Protein AF-A0A9D8AD90-F1 (afdb_monomer)

Sequence (88 aa):
MHELTLLNDLLKKVREIAVQEKAKKVKSVSIWLGAMSHISASHFKEHFDLATKDSDLEGVPLNIETSDDAFHPQAQDILLRSVDVESQ

Mean predicted aligned error: 3.74 Å

Structure (mmCIF, N/CA/C/O backbone):
data_AF-A0A9D8AD90-F1
#
_entry.id   AF-A0A9D8AD90-F1
#
loop_
_atom_site.group_PDB
_atom_site.id
_atom_site.type_symbol
_atom_site.label_atom_id
_atom_site.label_alt_id
_atom_site.label_comp_id
_atom_site.label_asym_id
_atom_site.label_entity_id
_atom_site.label_seq_id
_atom_site.pdbx_PDB_ins_code
_atom_site.Cartn_x
_atom_site.Cartn_y
_atom_site.Cartn_z
_atom_site.occupancy
_atom_site.B_iso_or_equiv
_atom_site.auth_seq_id
_atom_site.auth_comp_id
_atom_site.auth_asym_id
_atom_site.auth_atom_id
_atom_site.pdbx_PDB_model_num
ATOM 1 N N . MET A 1 1 ? 11.668 12.954 -2.530 1.00 59.47 1 MET A N 1
ATOM 2 C CA . MET A 1 1 ? 10.376 13.683 -2.468 1.00 59.47 1 MET A CA 1
ATOM 3 C C . MET A 1 1 ? 9.287 13.040 -3.335 1.00 59.47 1 MET A C 1
ATOM 5 O O . MET A 1 1 ? 8.133 13.260 -3.015 1.00 59.47 1 MET A O 1
ATOM 9 N N . HIS A 1 2 ? 9.593 12.237 -4.369 1.00 69.75 2 HIS A N 1
ATOM 10 C CA . HIS A 1 2 ? 8.567 11.606 -5.220 1.00 69.75 2 HIS A CA 1
ATOM 11 C C . HIS A 1 2 ? 7.805 10.440 -4.554 1.00 69.75 2 HIS A C 1
ATOM 13 O O . HIS A 1 2 ? 6.582 10.396 -4.668 1.00 69.75 2 HIS A O 1
ATOM 19 N N . GLU A 1 3 ? 8.473 9.532 -3.827 1.00 69.69 3 GLU A N 1
ATOM 20 C CA . GLU A 1 3 ? 7.800 8.336 -3.273 1.00 69.69 3 GLU A CA 1
ATOM 21 C C . GLU A 1 3 ? 6.812 8.657 -2.140 1.00 69.69 3 GLU A C 1
ATOM 23 O O . GLU A 1 3 ? 5.710 8.119 -2.108 1.00 69.69 3 GLU A O 1
ATOM 28 N N . LEU A 1 4 ? 7.161 9.593 -1.249 1.00 72.56 4 LEU A N 1
ATOM 29 C CA . LEU A 1 4 ? 6.282 10.051 -0.162 1.00 72.56 4 LEU A CA 1
ATOM 30 C C . LEU A 1 4 ? 4.998 10.713 -0.684 1.00 72.56 4 LEU A C 1
ATOM 32 O O . LEU A 1 4 ? 3.931 10.542 -0.098 1.00 72.56 4 LEU A O 1
ATOM 36 N N . THR A 1 5 ? 5.078 11.457 -1.790 1.00 81.56 5 THR A N 1
ATOM 37 C CA . THR A 1 5 ? 3.896 12.062 -2.420 1.00 81.56 5 THR A CA 1
ATOM 38 C C . THR A 1 5 ? 2.991 10.997 -3.037 1.00 81.56 5 THR A C 1
ATOM 40 O O . THR A 1 5 ? 1.782 11.051 -2.826 1.00 81.56 5 THR A O 1
ATOM 43 N N . LEU A 1 6 ? 3.567 10.010 -3.731 1.00 83.12 6 LEU A N 1
ATOM 44 C CA . LEU A 1 6 ? 2.831 8.870 -4.293 1.00 83.12 6 LEU A CA 1
ATOM 45 C C . LEU A 1 6 ? 2.112 8.063 -3.210 1.00 83.12 6 LEU A C 1
ATOM 47 O O . LEU A 1 6 ? 0.935 7.741 -3.352 1.00 83.12 6 LEU A O 1
ATOM 51 N N . LEU A 1 7 ? 2.807 7.770 -2.112 1.00 86.56 7 LEU A N 1
ATOM 52 C CA . LEU A 1 7 ? 2.241 7.016 -1.002 1.00 86.56 7 LEU A CA 1
ATOM 53 C C . LEU A 1 7 ? 1.076 7.772 -0.348 1.00 86.56 7 LEU A C 1
ATOM 55 O O . LEU A 1 7 ? 0.018 7.194 -0.118 1.00 86.56 7 LEU A O 1
ATOM 59 N N . ASN A 1 8 ? 1.232 9.075 -0.099 1.00 87.75 8 ASN A N 1
ATOM 60 C CA . ASN A 1 8 ? 0.164 9.895 0.473 1.00 87.75 8 ASN A CA 1
ATOM 61 C C . ASN A 1 8 ? -1.074 9.964 -0.432 1.00 87.75 8 ASN A C 1
ATOM 63 O O . ASN A 1 8 ? -2.196 9.886 0.073 1.00 87.75 8 ASN A O 1
ATOM 67 N N . ASP A 1 9 ? -0.884 10.085 -1.749 1.00 90.19 9 ASP A N 1
ATOM 68 C CA . ASP A 1 9 ? -1.989 10.059 -2.712 1.00 90.19 9 ASP A CA 1
ATOM 69 C C . ASP A 1 9 ? -2.702 8.697 -2.709 1.00 90.19 9 ASP A C 1
ATOM 71 O O . ASP A 1 9 ? -3.930 8.635 -2.620 1.00 90.19 9 ASP A O 1
ATOM 75 N N . LEU A 1 10 ? -1.937 7.600 -2.673 1.00 90.94 10 LEU A N 1
ATOM 76 C CA . LEU A 1 10 ? -2.478 6.246 -2.561 1.00 90.94 10 LEU A CA 1
ATOM 77 C C . LEU A 1 10 ? -3.308 6.067 -1.283 1.00 90.94 10 LEU A C 1
ATOM 79 O O . LEU A 1 10 ? -4.446 5.606 -1.354 1.00 90.94 10 LEU A O 1
ATOM 83 N N . LEU A 1 11 ? -2.783 6.470 -0.123 1.00 92.12 11 LEU A N 1
ATOM 84 C CA . LEU A 1 11 ? -3.503 6.377 1.152 1.00 92.12 11 LEU A CA 1
ATOM 85 C C . LEU A 1 11 ? -4.775 7.227 1.149 1.00 92.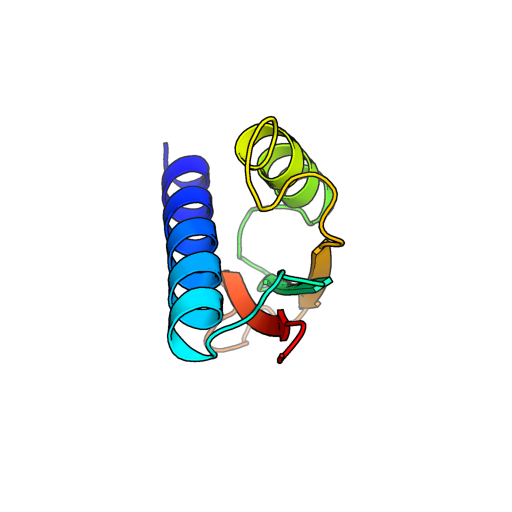12 11 LEU A C 1
ATOM 87 O O . LEU A 1 11 ? -5.812 6.796 1.657 1.00 92.12 11 LEU A O 1
ATOM 91 N N . LYS A 1 12 ? -4.725 8.423 0.556 1.00 92.94 12 LYS A N 1
ATOM 92 C CA . LYS A 1 12 ? -5.909 9.267 0.384 1.00 92.94 12 LYS A CA 1
ATOM 93 C C . LYS A 1 12 ? -6.964 8.556 -0.463 1.00 92.94 12 LYS A C 1
ATOM 95 O O . LYS A 1 12 ? -8.118 8.491 -0.049 1.00 92.94 12 LYS A O 1
ATOM 100 N N . LYS A 1 13 ? -6.565 7.956 -1.585 1.00 93.25 13 LYS A N 1
ATOM 101 C CA . LYS A 1 13 ? -7.468 7.229 -2.483 1.00 93.25 13 LYS A CA 1
ATOM 102 C C . LYS A 1 13 ? -8.086 5.994 -1.827 1.00 93.25 13 LYS A C 1
ATOM 104 O O . LYS A 1 13 ? -9.276 5.749 -1.988 1.00 93.25 13 LYS A O 1
ATOM 109 N N . VAL A 1 14 ? -7.312 5.253 -1.031 1.00 93.31 14 VAL A N 1
ATOM 110 C CA . VAL A 1 14 ? -7.817 4.126 -0.225 1.00 93.31 14 VAL A CA 1
ATOM 111 C C . VAL A 1 14 ? -8.905 4.594 0.746 1.00 93.31 14 VAL A C 1
ATOM 113 O O . VAL A 1 14 ? -9.969 3.977 0.815 1.00 93.31 14 VAL A O 1
ATOM 116 N N . ARG A 1 15 ? -8.681 5.707 1.456 1.00 92.44 15 ARG A N 1
ATOM 117 C CA . ARG A 1 15 ? -9.680 6.279 2.374 1.00 92.44 15 ARG A CA 1
ATOM 118 C C . ARG A 1 15 ? -10.921 6.781 1.643 1.00 92.44 15 ARG A C 1
ATOM 120 O O . ARG A 1 15 ? -12.030 6.556 2.115 1.00 92.44 15 ARG A O 1
ATOM 127 N N . GLU A 1 16 ? -10.754 7.427 0.491 1.00 93.62 16 GLU A N 1
ATOM 128 C CA . GLU A 1 16 ? -11.875 7.875 -0.343 1.00 93.62 16 GLU A CA 1
ATOM 129 C C . GLU A 1 16 ? -12.759 6.696 -0.772 1.00 93.62 16 GLU A C 1
ATOM 131 O O . GLU A 1 16 ? -13.976 6.774 -0.613 1.00 93.62 16 GLU A O 1
ATOM 136 N N . ILE A 1 17 ? -12.161 5.584 -1.218 1.00 92.44 17 ILE A N 1
ATOM 137 C CA . ILE A 1 17 ? -12.885 4.348 -1.563 1.00 92.44 17 ILE A CA 1
ATOM 138 C C . ILE A 1 17 ? -13.621 3.792 -0.337 1.00 92.44 17 ILE A C 1
ATOM 140 O O . ILE A 1 17 ? -14.808 3.488 -0.418 1.00 92.44 17 ILE A O 1
ATOM 144 N N . ALA A 1 18 ? -12.957 3.706 0.819 1.00 91.00 18 ALA A N 1
ATOM 145 C CA . ALA A 1 18 ? -13.579 3.205 2.045 1.00 91.00 18 ALA A CA 1
ATOM 146 C C . ALA A 1 18 ? -14.800 4.045 2.469 1.00 91.00 18 ALA A C 1
ATOM 148 O O . ALA A 1 18 ? -15.835 3.497 2.851 1.00 91.00 18 ALA A O 1
ATOM 149 N N . VAL A 1 19 ? -14.705 5.375 2.362 1.00 91.69 19 VAL A N 1
ATOM 150 C CA . VAL A 1 19 ? -15.813 6.295 2.659 1.00 91.69 19 VAL A CA 1
ATOM 151 C C . VAL A 1 19 ? -16.948 6.147 1.643 1.00 91.69 19 VAL A C 1
ATOM 153 O O . VAL A 1 19 ? -18.113 6.104 2.043 1.00 91.69 19 VAL A O 1
ATOM 156 N N . GLN A 1 20 ? -16.631 6.048 0.348 1.00 91.75 20 GLN A N 1
ATOM 157 C CA . GLN A 1 20 ? -17.620 5.855 -0.721 1.00 91.75 20 GLN A CA 1
ATOM 158 C C . GLN A 1 20 ? -18.423 4.563 -0.531 1.00 91.75 20 GLN A C 1
ATOM 160 O O . GLN A 1 20 ? -19.650 4.587 -0.624 1.00 91.75 20 GLN A O 1
ATOM 165 N N . GLU A 1 21 ? -17.748 3.476 -0.160 1.00 90.19 21 GLU A N 1
ATOM 166 C CA . GLU A 1 21 ? -18.360 2.169 0.104 1.00 90.19 21 GLU A CA 1
ATOM 167 C C . GLU A 1 21 ? -19.031 2.073 1.487 1.00 90.19 21 GLU A C 1
ATOM 169 O O . GLU A 1 21 ? -19.561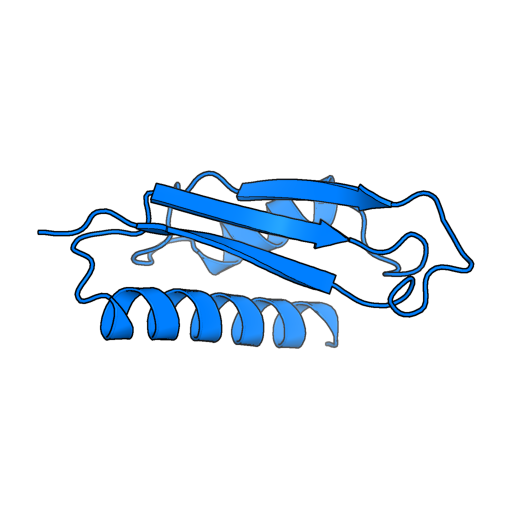 1.023 1.855 1.00 90.19 21 GLU A O 1
ATOM 174 N N . LYS A 1 22 ? -19.026 3.161 2.278 1.00 89.88 22 LYS A N 1
ATOM 175 C CA . LYS A 1 22 ? -19.512 3.196 3.673 1.00 89.88 22 LYS A CA 1
ATOM 176 C C . LYS A 1 22 ? -18.918 2.066 4.523 1.00 89.88 22 LYS A C 1
ATOM 178 O O . LYS A 1 22 ? -19.594 1.485 5.377 1.00 89.88 22 LYS A O 1
ATOM 183 N N . ALA A 1 23 ? -17.654 1.747 4.272 1.00 90.19 23 ALA A N 1
ATOM 184 C CA . ALA A 1 23 ? -16.952 0.678 4.948 1.00 90.19 23 ALA A CA 1
ATOM 185 C C . ALA A 1 23 ? -16.748 1.002 6.431 1.00 90.19 23 ALA A C 1
ATOM 187 O O . ALA A 1 23 ? -16.408 2.127 6.799 1.00 90.19 23 ALA A O 1
ATOM 188 N N . LYS A 1 24 ? -16.887 -0.008 7.292 1.00 89.00 24 LYS A N 1
ATOM 189 C CA . LYS A 1 24 ? -16.466 0.083 8.699 1.00 89.00 24 LYS A CA 1
ATOM 190 C C . LYS A 1 24 ? -14.947 0.117 8.826 1.00 89.00 24 LYS A C 1
ATOM 192 O O . LYS A 1 24 ? -14.428 0.787 9.714 1.00 89.00 24 LYS A O 1
ATOM 197 N N . LYS A 1 25 ? -14.247 -0.643 7.977 1.00 90.62 25 LYS A N 1
ATOM 198 C CA . LYS A 1 25 ? -12.790 -0.791 8.016 1.00 90.62 25 LYS A CA 1
ATOM 199 C C . LYS A 1 25 ? -12.242 -1.274 6.671 1.00 90.62 25 LYS A C 1
ATOM 201 O O . LYS A 1 25 ? -12.910 -2.035 5.973 1.00 90.62 25 LYS A O 1
ATOM 206 N N . VAL A 1 26 ? -11.010 -0.889 6.342 1.00 94.38 26 VAL A N 1
ATOM 207 C CA . VAL A 1 26 ? -10.229 -1.497 5.252 1.00 94.38 26 VAL A CA 1
ATOM 208 C C . VAL A 1 26 ? -9.595 -2.805 5.739 1.00 94.38 26 VAL A C 1
ATOM 210 O O . VAL A 1 26 ? -8.921 -2.831 6.768 1.00 94.38 26 VAL A O 1
ATOM 213 N N . LYS A 1 27 ? -9.823 -3.901 5.012 1.00 95.19 27 LYS A N 1
ATOM 214 C CA . LYS A 1 27 ? -9.308 -5.241 5.332 1.00 95.19 27 LYS A CA 1
ATOM 215 C C . LYS A 1 27 ? -7.983 -5.544 4.663 1.00 95.19 27 LYS A C 1
ATOM 217 O O . LYS A 1 27 ? -7.159 -6.217 5.268 1.00 95.19 27 LYS A O 1
ATOM 222 N N . SER A 1 28 ? -7.785 -5.097 3.428 1.00 95.56 28 SER A N 1
ATOM 223 C CA . SER A 1 28 ? -6.507 -5.235 2.730 1.00 95.56 28 SER A CA 1
ATOM 224 C C . SER A 1 28 ? -6.393 -4.232 1.591 1.00 95.56 28 SER A C 1
ATOM 226 O O . SER A 1 28 ? -7.395 -3.764 1.048 1.00 95.56 28 SER A O 1
ATOM 228 N N . VAL A 1 29 ? -5.158 -3.916 1.219 1.00 96.19 29 VAL A N 1
ATOM 229 C CA . VAL A 1 29 ? -4.842 -3.095 0.051 1.00 96.19 29 VAL A CA 1
ATOM 230 C C . VAL A 1 29 ? -3.980 -3.931 -0.879 1.00 96.19 29 VAL A C 1
ATOM 232 O O . VAL A 1 29 ? -3.004 -4.535 -0.446 1.00 96.19 29 VAL A O 1
ATOM 235 N N . SER A 1 30 ? -4.338 -3.979 -2.157 1.00 96.56 30 SER A N 1
ATOM 236 C CA . SER A 1 30 ? -3.552 -4.657 -3.185 1.00 96.56 30 SER A CA 1
ATOM 237 C C . SER A 1 30 ? -3.051 -3.643 -4.198 1.00 96.56 30 SER A C 1
ATOM 239 O O . SER A 1 30 ? -3.833 -2.873 -4.762 1.00 96.56 30 SER A O 1
ATOM 241 N N . ILE A 1 31 ? -1.746 -3.655 -4.442 1.00 95.50 31 ILE A N 1
ATOM 242 C CA . ILE A 1 31 ? -1.090 -2.796 -5.422 1.00 95.50 31 ILE A CA 1
ATOM 243 C C . ILE A 1 31 ? -0.317 -3.629 -6.437 1.00 95.50 31 ILE A C 1
ATOM 245 O O . ILE A 1 31 ? 0.042 -4.780 -6.186 1.00 95.50 31 ILE A O 1
ATOM 249 N N . TRP A 1 32 ? -0.034 -3.009 -7.572 1.00 95.69 32 TRP A N 1
ATOM 250 C CA . TRP A 1 32 ? 0.837 -3.540 -8.600 1.00 95.69 32 TRP A CA 1
ATOM 251 C C . TRP A 1 32 ? 1.967 -2.551 -8.881 1.00 95.69 32 TRP A C 1
ATOM 253 O O . TRP A 1 32 ? 1.719 -1.360 -9.070 1.00 95.69 32 TRP A O 1
ATOM 263 N N . LEU A 1 33 ? 3.198 -3.047 -8.884 1.00 94.56 33 LEU A N 1
ATOM 264 C CA . LEU A 1 33 ? 4.410 -2.304 -9.199 1.00 94.56 33 LEU A CA 1
ATOM 265 C C . LEU A 1 33 ? 4.872 -2.691 -10.599 1.00 94.56 33 LEU A C 1
ATOM 267 O O . LEU A 1 33 ? 5.188 -3.855 -10.858 1.00 94.56 33 LEU A O 1
ATOM 271 N N . GLY A 1 34 ? 4.939 -1.714 -11.498 1.00 94.69 34 GLY A N 1
ATOM 272 C CA . GLY A 1 34 ? 5.518 -1.931 -12.814 1.00 94.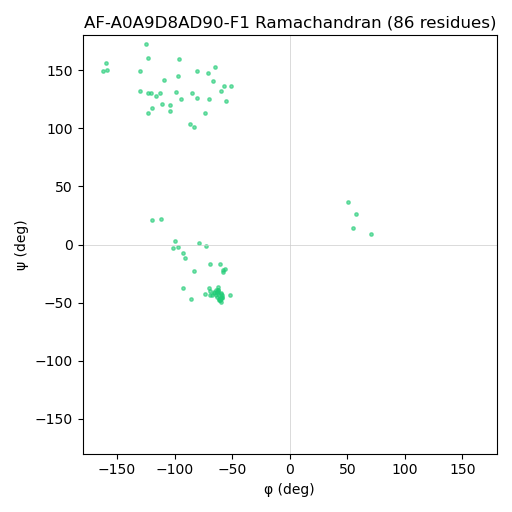69 34 GLY A CA 1
ATOM 273 C C . GLY A 1 34 ? 7.016 -2.255 -12.739 1.00 94.69 34 GLY A C 1
ATOM 274 O O . GLY A 1 34 ? 7.718 -1.817 -11.820 1.00 94.69 34 GLY A O 1
ATOM 275 N N . ALA A 1 35 ? 7.512 -2.995 -13.736 1.00 93.50 35 ALA A N 1
ATOM 276 C CA . ALA A 1 35 ? 8.901 -3.469 -13.832 1.00 93.50 35 ALA A CA 1
ATOM 277 C C . ALA A 1 35 ? 9.955 -2.349 -13.783 1.00 93.50 35 ALA A C 1
ATOM 279 O O . ALA A 1 35 ? 11.121 -2.574 -13.472 1.00 93.50 35 ALA A O 1
ATOM 280 N N . MET A 1 36 ? 9.536 -1.125 -14.090 1.00 91.56 36 MET A N 1
ATOM 281 C CA . MET A 1 36 ? 10.336 0.091 -14.134 1.00 91.56 36 MET A CA 1
ATOM 282 C C . MET A 1 36 ? 9.832 1.154 -13.145 1.00 91.56 36 MET A C 1
ATOM 284 O O . MET A 1 36 ? 10.133 2.331 -13.311 1.00 91.56 36 MET A O 1
ATOM 288 N N . SER A 1 37 ? 9.082 0.777 -12.107 1.00 85.38 37 SER A N 1
ATOM 289 C CA . SER A 1 37 ? 8.588 1.718 -11.082 1.00 85.38 37 SER A CA 1
ATOM 290 C C . SER A 1 37 ? 9.681 2.228 -10.124 1.00 85.38 37 SER A C 1
ATOM 292 O O . SER A 1 37 ? 9.409 3.047 -9.250 1.00 85.38 37 SER A O 1
ATOM 294 N N . HIS A 1 38 ? 10.929 1.764 -10.287 1.00 84.50 38 HIS A N 1
ATOM 295 C CA . HIS A 1 38 ? 12.127 2.164 -9.527 1.00 84.50 38 HIS A CA 1
ATOM 296 C C . HIS A 1 38 ? 11.998 2.022 -7.993 1.00 84.50 38 HIS A C 1
ATOM 298 O O . HIS A 1 38 ? 12.847 2.519 -7.254 1.00 84.50 38 HIS A O 1
ATOM 304 N N . ILE A 1 39 ? 10.984 1.299 -7.504 1.00 87.75 39 ILE A N 1
ATOM 305 C CA . ILE A 1 39 ? 10.785 0.978 -6.092 1.00 87.75 39 ILE A CA 1
ATOM 306 C C . ILE A 1 39 ? 10.542 -0.519 -5.916 1.00 87.75 39 ILE A C 1
ATOM 308 O O . ILE A 1 39 ? 9.738 -1.138 -6.608 1.00 87.75 39 ILE A O 1
ATOM 312 N N . SER A 1 40 ? 11.247 -1.109 -4.959 1.00 89.62 40 SER A N 1
ATOM 313 C CA . SER A 1 40 ? 11.066 -2.513 -4.600 1.00 89.62 40 SER A CA 1
ATOM 314 C C . SER A 1 40 ? 9.852 -2.689 -3.692 1.00 89.62 40 SER A C 1
ATOM 316 O O . SER A 1 40 ? 9.584 -1.843 -2.836 1.00 89.62 40 SER A O 1
ATOM 318 N N . ALA A 1 41 ? 9.188 -3.844 -3.788 1.00 92.25 41 ALA A N 1
ATOM 319 C CA . ALA A 1 41 ? 8.063 -4.206 -2.923 1.00 92.25 41 ALA A CA 1
ATOM 320 C C . ALA A 1 41 ? 8.384 -4.052 -1.424 1.00 92.25 41 ALA A C 1
ATOM 322 O O . ALA A 1 41 ? 7.589 -3.486 -0.677 1.00 92.25 41 ALA A O 1
ATOM 323 N N . SER A 1 42 ? 9.570 -4.490 -0.986 1.00 91.56 42 SER A N 1
ATOM 324 C CA . SER A 1 42 ? 9.998 -4.368 0.413 1.00 91.56 42 SER A CA 1
ATOM 325 C C . SER A 1 42 ? 10.081 -2.912 0.870 1.00 91.56 42 SER A C 1
ATOM 327 O O . SER A 1 42 ? 9.506 -2.567 1.896 1.00 91.56 42 SER A O 1
ATOM 329 N N . HIS A 1 43 ? 10.716 -2.050 0.070 1.00 90.44 43 HIS A N 1
ATOM 330 C CA . HIS A 1 43 ? 10.871 -0.632 0.395 1.00 90.44 43 HIS A CA 1
ATOM 331 C C . HIS A 1 43 ? 9.510 0.075 0.417 1.00 90.44 43 HIS A C 1
ATOM 333 O O . HIS A 1 43 ? 9.216 0.828 1.341 1.00 90.44 43 HIS A O 1
ATOM 339 N N . PHE A 1 44 ? 8.632 -0.223 -0.549 1.00 91.81 44 PHE A N 1
ATOM 340 C CA . PHE A 1 44 ? 7.266 0.302 -0.550 1.00 91.81 44 PHE A CA 1
ATOM 341 C C . PHE A 1 44 ? 6.502 -0.114 0.713 1.00 91.81 44 PHE A C 1
ATOM 343 O O . PHE A 1 44 ? 5.827 0.710 1.327 1.00 91.81 44 PHE A O 1
ATOM 350 N N . LYS A 1 45 ? 6.623 -1.382 1.124 1.00 92.38 45 LYS A N 1
ATOM 351 C CA . LYS A 1 45 ? 5.969 -1.900 2.329 1.00 92.38 45 LYS A CA 1
ATOM 352 C C . LYS A 1 45 ? 6.453 -1.197 3.597 1.00 92.38 45 LYS A C 1
ATOM 354 O O . LYS A 1 45 ? 5.624 -0.860 4.434 1.00 92.38 45 LYS A O 1
ATOM 359 N N . GLU A 1 46 ? 7.755 -0.954 3.729 1.00 92.12 46 GLU A N 1
ATOM 360 C CA . GLU A 1 46 ? 8.311 -0.200 4.861 1.00 92.12 46 GLU A CA 1
ATOM 361 C C . GLU A 1 46 ? 7.738 1.221 4.922 1.00 92.12 46 GLU A C 1
ATOM 363 O O . GLU A 1 46 ? 7.285 1.659 5.977 1.00 92.12 46 GLU A O 1
ATOM 368 N N . HIS A 1 47 ? 7.679 1.923 3.785 1.00 91.19 47 HIS A N 1
ATOM 369 C CA . HIS A 1 47 ? 7.068 3.257 3.725 1.00 91.19 47 HIS A CA 1
ATOM 370 C C . HIS A 1 47 ? 5.577 3.236 4.050 1.00 91.19 47 HIS A C 1
ATOM 372 O O . HIS A 1 47 ? 5.097 4.121 4.756 1.00 91.19 47 HIS A O 1
ATOM 378 N N . PHE A 1 48 ? 4.846 2.233 3.562 1.00 92.38 48 PHE A N 1
ATOM 379 C CA . PHE A 1 48 ? 3.428 2.064 3.868 1.00 92.38 48 PHE A CA 1
ATOM 380 C C . PHE A 1 48 ? 3.199 1.879 5.369 1.00 92.38 48 PHE A C 1
ATOM 382 O O . PHE A 1 48 ? 2.355 2.564 5.939 1.00 92.38 48 PHE A O 1
ATOM 389 N N . ASP A 1 49 ? 3.968 1.008 6.021 1.00 92.38 49 ASP A N 1
ATOM 390 C CA . ASP A 1 49 ? 3.869 0.772 7.464 1.00 92.38 49 ASP A CA 1
ATOM 391 C C . ASP A 1 49 ? 4.153 2.057 8.257 1.00 92.38 49 ASP A C 1
ATOM 393 O O . ASP A 1 49 ? 3.340 2.487 9.074 1.00 92.38 49 ASP A O 1
ATOM 397 N N . LEU A 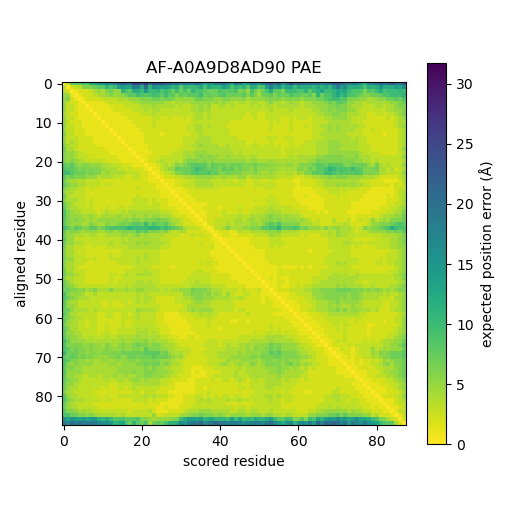1 50 ? 5.233 2.766 7.912 1.00 91.88 50 LEU A N 1
ATOM 398 C CA . LEU A 1 50 ? 5.598 4.028 8.559 1.00 91.88 50 LEU A CA 1
ATOM 399 C C . LEU A 1 50 ? 4.543 5.127 8.385 1.00 91.88 50 LEU A C 1
ATOM 401 O O . LEU A 1 50 ? 4.308 5.896 9.314 1.00 91.88 50 LEU A O 1
ATOM 405 N N . ALA A 1 51 ? 3.921 5.227 7.210 1.00 90.38 51 ALA A N 1
ATOM 406 C CA . ALA A 1 51 ? 2.927 6.262 6.926 1.00 90.38 51 ALA A CA 1
ATOM 407 C C . ALA A 1 51 ? 1.517 5.922 7.424 1.00 90.38 51 ALA A C 1
ATOM 409 O O . ALA A 1 51 ? 0.692 6.821 7.589 1.00 90.38 51 ALA A O 1
ATOM 410 N N . THR A 1 52 ? 1.219 4.635 7.615 1.00 92.81 52 THR A N 1
ATOM 411 C CA . THR A 1 52 ? -0.060 4.174 8.175 1.00 92.81 52 THR A CA 1
ATOM 412 C C . THR A 1 52 ? -0.026 4.024 9.685 1.00 92.81 52 THR A C 1
ATOM 414 O O . THR A 1 52 ? -1.091 3.902 10.293 1.00 92.81 52 THR A O 1
ATOM 417 N N . LYS A 1 53 ? 1.160 4.091 10.291 1.00 93.31 53 LYS A N 1
ATOM 418 C CA . LYS A 1 53 ? 1.336 4.147 11.735 1.00 93.31 53 LYS A CA 1
ATOM 419 C C . LYS A 1 53 ? 0.471 5.244 12.364 1.00 93.31 53 LYS A C 1
ATOM 421 O O . LYS A 1 53 ? 0.373 6.351 11.835 1.00 93.31 53 LYS A O 1
ATOM 426 N N . ASP A 1 54 ? -0.162 4.915 13.485 1.00 91.88 54 ASP A N 1
ATOM 427 C CA . ASP A 1 54 ? -1.083 5.770 14.232 1.00 91.88 54 ASP A CA 1
ATOM 428 C C . ASP A 1 54 ? -2.294 6.254 13.392 1.00 91.88 54 ASP A C 1
ATOM 430 O O . ASP A 1 54 ? -2.879 7.306 13.664 1.00 91.88 54 ASP A O 1
ATOM 434 N N . SER A 1 55 ? -2.696 5.493 12.361 1.00 89.62 55 SER A N 1
ATOM 435 C CA . SER A 1 55 ? -3.848 5.800 11.499 1.00 89.62 55 SER A CA 1
ATOM 436 C C . SER A 1 55 ? -4.874 4.662 11.421 1.00 89.62 55 SER A C 1
ATOM 438 O O . SER A 1 55 ? -4.648 3.544 11.872 1.00 89.62 55 SER A O 1
ATOM 440 N N . ASP A 1 56 ? -6.014 4.934 10.784 1.00 89.56 56 ASP A N 1
ATOM 441 C CA . ASP A 1 56 ? -7.085 3.971 10.490 1.00 89.56 56 ASP A CA 1
ATOM 442 C C . ASP A 1 56 ? -6.651 2.794 9.595 1.00 89.56 56 ASP A C 1
ATOM 444 O O . ASP A 1 56 ? -7.330 1.765 9.541 1.00 89.56 56 ASP A O 1
ATOM 448 N N . LEU A 1 57 ? -5.513 2.946 8.912 1.00 91.81 57 LEU A N 1
ATOM 449 C CA . LEU A 1 57 ? -4.906 1.941 8.044 1.00 91.81 57 LEU A CA 1
ATOM 450 C C . LEU A 1 57 ? -3.755 1.182 8.723 1.00 91.81 57 LEU A C 1
ATOM 452 O O . LEU A 1 57 ? -3.126 0.341 8.080 1.00 91.81 57 LEU A O 1
ATOM 456 N N . GLU A 1 58 ? -3.471 1.452 10.001 1.00 94.00 58 GLU A N 1
ATOM 457 C CA . GLU A 1 58 ? -2.425 0.742 10.736 1.00 94.00 58 GLU A CA 1
ATOM 458 C C . GLU A 1 58 ? -2.715 -0.768 10.781 1.00 94.00 58 GLU A C 1
ATOM 460 O O . GLU A 1 58 ? -3.830 -1.216 11.073 1.00 94.00 58 GLU A O 1
ATOM 465 N N . GLY A 1 59 ? -1.693 -1.569 10.470 1.00 93.06 59 GLY A N 1
ATOM 466 C CA . GLY A 1 59 ? -1.785 -3.028 10.482 1.00 93.06 59 GLY A CA 1
ATOM 467 C C . GLY A 1 59 ? -2.635 -3.623 9.356 1.00 93.06 59 GLY A C 1
ATOM 468 O O . GLY A 1 59 ? -2.906 -4.825 9.381 1.00 93.06 59 GLY A O 1
ATOM 469 N N . VAL A 1 60 ? -3.061 -2.826 8.369 1.00 94.75 60 VAL A N 1
ATOM 470 C CA . VAL A 1 60 ? -3.765 -3.338 7.188 1.00 94.75 60 VAL A CA 1
ATOM 471 C C . VAL A 1 60 ? -2.788 -4.135 6.308 1.00 94.75 60 VAL A C 1
ATOM 473 O O . VAL A 1 60 ? -1.754 -3.604 5.900 1.00 94.75 60 VAL A O 1
ATOM 476 N N . PRO A 1 61 ? -3.100 -5.401 5.970 1.00 95.00 61 PRO A N 1
ATOM 477 C CA . PRO A 1 61 ? -2.328 -6.188 5.018 1.00 95.00 61 PRO A CA 1
ATOM 478 C C . PRO A 1 61 ? -2.180 -5.483 3.666 1.00 95.00 61 PRO A C 1
ATOM 480 O O . PRO A 1 61 ? -3.173 -5.166 3.005 1.00 95.00 61 PRO A O 1
ATOM 483 N N . LEU A 1 62 ? -0.930 -5.295 3.241 1.00 95.25 62 LEU A N 1
ATOM 484 C CA . LEU A 1 62 ? -0.574 -4.802 1.915 1.00 95.25 62 LEU A CA 1
ATOM 485 C C . LEU A 1 62 ? -0.067 -5.958 1.044 1.00 95.25 62 LEU A C 1
ATOM 487 O O . LEU A 1 62 ? 0.995 -6.528 1.313 1.00 95.25 62 LEU A O 1
ATOM 491 N N . ASN A 1 63 ? -0.809 -6.265 -0.017 1.00 96.12 63 ASN A N 1
ATOM 492 C CA . ASN A 1 63 ? -0.414 -7.208 -1.055 1.00 96.12 63 ASN A CA 1
ATOM 493 C C . ASN A 1 63 ? 0.241 -6.444 -2.206 1.00 96.12 63 ASN A C 1
ATOM 495 O O . ASN A 1 63 ? -0.347 -5.512 -2.755 1.00 96.12 63 ASN A O 1
ATOM 499 N N . ILE A 1 64 ? 1.456 -6.840 -2.575 1.00 95.44 64 ILE A N 1
ATOM 500 C CA . ILE A 1 64 ? 2.227 -6.189 -3.634 1.00 95.44 64 ILE A CA 1
ATOM 501 C C . ILE A 1 64 ? 2.512 -7.217 -4.721 1.00 95.44 64 ILE A C 1
ATOM 503 O O . ILE A 1 64 ? 3.202 -8.203 -4.475 1.00 95.44 64 ILE A O 1
ATOM 507 N N . GLU A 1 65 ? 1.991 -6.969 -5.916 1.00 95.44 65 GLU A N 1
ATOM 508 C CA . GLU A 1 65 ? 2.327 -7.710 -7.129 1.00 95.44 65 GLU A CA 1
ATOM 509 C C . GLU A 1 65 ? 3.367 -6.910 -7.919 1.00 95.44 65 GLU A C 1
ATOM 511 O O . GLU A 1 65 ? 3.200 -5.710 -8.115 1.00 95.44 65 GLU A O 1
ATOM 516 N N . THR A 1 66 ? 4.453 -7.536 -8.362 1.00 94.50 66 THR A N 1
ATOM 517 C CA . THR A 1 66 ? 5.467 -6.893 -9.213 1.00 94.50 66 THR A CA 1
ATOM 518 C C . THR A 1 66 ? 5.384 -7.456 -10.622 1.00 94.50 66 THR A C 1
ATOM 520 O O . THR A 1 66 ? 5.176 -8.655 -10.793 1.00 94.50 66 THR A O 1
ATOM 523 N N . SER A 1 67 ? 5.562 -6.606 -11.627 1.00 93.00 67 SER A N 1
ATOM 524 C CA . SER A 1 67 ? 5.717 -7.037 -13.015 1.00 93.00 67 SER A CA 1
ATOM 525 C C . SER A 1 67 ? 7.182 -7.119 -13.407 1.00 93.00 67 SER A C 1
ATOM 527 O O . SER A 1 67 ? 7.969 -6.268 -13.006 1.00 93.00 67 SER A O 1
ATOM 529 N N . ASP A 1 68 ? 7.511 -8.086 -14.258 1.00 92.62 68 ASP A N 1
ATOM 530 C CA . ASP A 1 68 ? 8.811 -8.201 -14.927 1.00 92.62 68 ASP A CA 1
ATOM 531 C C . ASP A 1 68 ? 8.761 -7.711 -16.390 1.00 92.62 68 ASP A C 1
ATOM 533 O O . ASP A 1 68 ? 9.777 -7.680 -17.084 1.00 92.62 68 ASP A O 1
ATOM 537 N N . ASP A 1 69 ? 7.582 -7.311 -16.883 1.00 93.88 69 ASP A N 1
ATOM 538 C CA . ASP A 1 69 ? 7.404 -6.813 -18.248 1.00 93.88 69 ASP A CA 1
ATOM 539 C C . ASP A 1 69 ? 7.761 -5.323 -18.357 1.00 93.88 69 ASP A C 1
ATOM 541 O O . ASP A 1 69 ? 6.973 -4.437 -18.007 1.00 93.88 69 ASP A O 1
ATOM 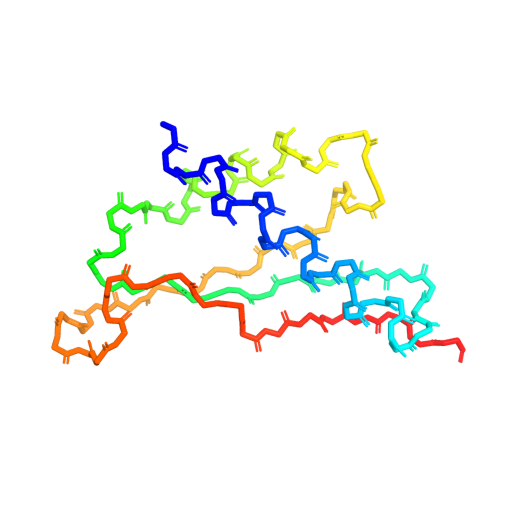545 N N . ALA A 1 70 ? 8.957 -5.052 -18.879 1.00 92.69 70 ALA A N 1
ATOM 546 C CA . ALA A 1 70 ? 9.456 -3.704 -19.140 1.00 92.69 70 ALA A CA 1
ATOM 547 C C . ALA A 1 70 ? 8.730 -2.982 -20.292 1.00 92.69 70 ALA A C 1
ATOM 549 O O . ALA A 1 70 ? 8.839 -1.763 -20.406 1.00 92.69 70 ALA A O 1
ATOM 550 N N . PHE A 1 71 ? 7.993 -3.706 -21.141 1.00 94.00 71 PHE A N 1
ATOM 551 C CA . PHE A 1 71 ? 7.244 -3.133 -22.263 1.00 94.00 71 PHE A CA 1
ATOM 552 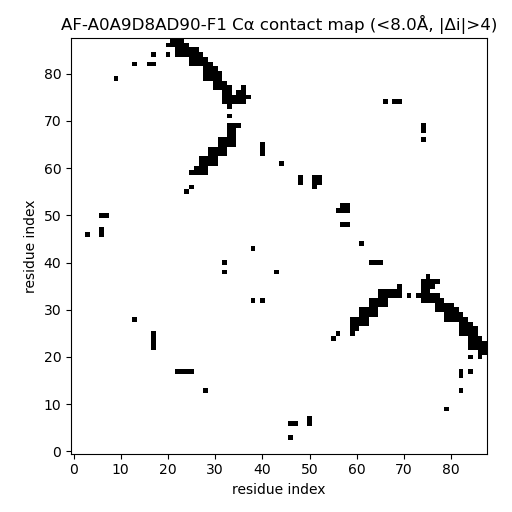C C . PHE A 1 71 ? 5.770 -2.893 -21.932 1.00 94.00 71 PHE A C 1
ATOM 554 O O . PHE A 1 71 ? 5.037 -2.354 -22.766 1.00 94.00 71 PHE A O 1
ATOM 561 N N . HIS A 1 72 ? 5.331 -3.255 -20.722 1.00 93.56 72 HIS A N 1
ATOM 562 C CA . HIS A 1 72 ? 3.975 -2.980 -20.277 1.00 93.56 72 HIS A CA 1
ATOM 563 C C . HIS A 1 72 ? 3.705 -1.466 -20.365 1.00 93.56 72 HIS A C 1
ATOM 565 O O . HIS A 1 72 ? 4.537 -0.671 -19.922 1.00 93.56 72 HIS A O 1
ATOM 571 N N . PRO A 1 73 ? 2.540 -1.021 -20.872 1.00 93.06 73 PRO A N 1
ATOM 572 C CA . PRO A 1 73 ? 2.243 0.408 -21.032 1.00 93.06 73 PRO A CA 1
ATOM 573 C C . PRO A 1 73 ? 2.313 1.201 -19.718 1.00 93.06 73 PRO A C 1
ATOM 575 O O . PRO A 1 73 ? 2.501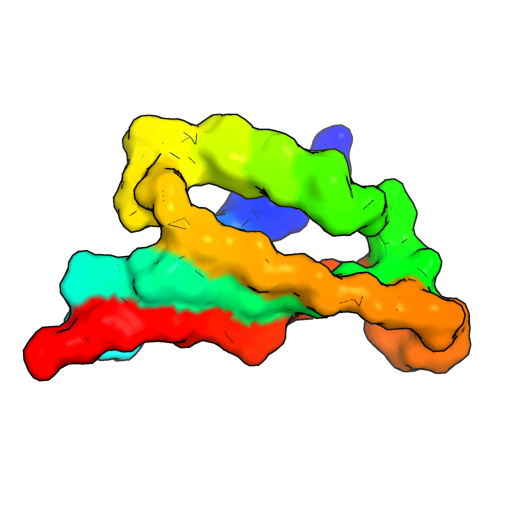 2.410 -19.740 1.00 93.06 73 PRO A O 1
ATOM 578 N N . GLN A 1 74 ? 2.177 0.507 -18.587 1.00 93.31 74 GLN A N 1
ATOM 579 C CA . GLN A 1 74 ? 2.254 1.058 -17.231 1.00 93.31 74 GLN A CA 1
ATOM 580 C C . GLN A 1 74 ? 3.505 0.576 -16.477 1.00 93.31 74 GLN A C 1
ATOM 582 O O . GLN A 1 74 ? 3.515 0.539 -15.253 1.00 93.31 74 GLN A O 1
ATOM 587 N N . ALA A 1 75 ? 4.560 0.139 -17.177 1.00 93.25 75 ALA A N 1
ATOM 588 C CA . ALA A 1 75 ? 5.756 -0.431 -16.548 1.00 93.25 75 ALA A CA 1
ATOM 589 C C . ALA A 1 75 ? 6.437 0.524 -15.552 1.00 93.25 75 ALA A C 1
ATOM 591 O O . ALA A 1 75 ? 7.126 0.057 -14.655 1.00 93.25 75 ALA A O 1
ATOM 592 N N . GLN A 1 76 ? 6.244 1.837 -15.678 1.00 92.31 76 GLN A N 1
ATOM 593 C CA . GLN A 1 76 ? 6.813 2.841 -14.770 1.00 92.31 76 GLN A CA 1
ATOM 594 C C . GLN A 1 76 ? 5.874 3.219 -13.613 1.00 92.31 76 GLN A C 1
ATOM 596 O O . GLN A 1 76 ? 6.282 3.944 -12.708 1.00 92.31 76 GLN A O 1
ATOM 601 N N . ASP A 1 77 ? 4.632 2.733 -13.622 1.00 90.69 77 ASP A N 1
ATOM 602 C CA . ASP A 1 77 ? 3.595 3.156 -12.686 1.00 90.69 77 ASP A CA 1
ATOM 603 C C . ASP A 1 77 ? 3.465 2.228 -11.472 1.00 90.69 77 ASP A C 1
ATOM 605 O O . ASP A 1 77 ? 3.830 1.048 -11.486 1.00 90.69 77 ASP A O 1
ATOM 609 N N . ILE A 1 78 ? 2.858 2.782 -10.423 1.00 91.38 78 ILE A N 1
ATOM 610 C CA . ILE A 1 78 ? 2.347 2.055 -9.262 1.00 91.38 78 ILE A CA 1
ATOM 611 C C . ILE A 1 78 ? 0.827 2.137 -9.316 1.00 91.38 78 ILE A C 1
ATOM 613 O O . ILE A 1 78 ? 0.256 3.228 -9.300 1.00 91.38 78 ILE A O 1
ATOM 617 N N . LEU A 1 79 ? 0.159 0.991 -9.379 1.00 92.12 79 LEU A N 1
ATOM 618 C CA . LEU A 1 79 ? -1.287 0.921 -9.551 1.00 92.12 79 LEU A CA 1
ATOM 619 C C . LEU A 1 79 ? -1.951 0.370 -8.296 1.00 92.12 79 LEU A C 1
ATOM 621 O O . LEU A 1 79 ? -1.596 -0.701 -7.812 1.00 92.12 79 LEU A O 1
ATOM 625 N N . LEU A 1 80 ? -2.979 1.062 -7.811 1.00 94.25 80 LEU A N 1
ATO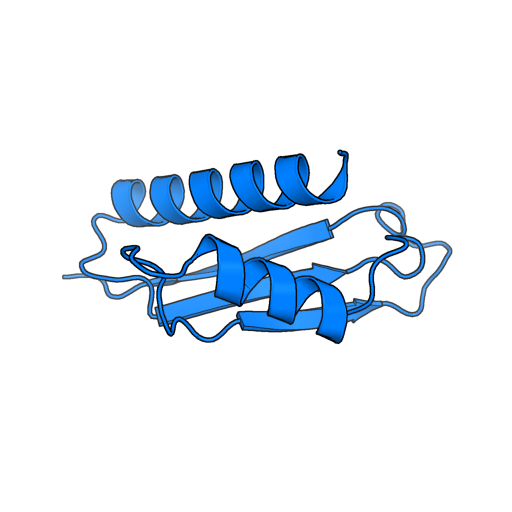M 626 C CA . LEU A 1 80 ? -3.908 0.493 -6.841 1.00 94.25 80 LEU A CA 1
ATOM 627 C C . LEU A 1 80 ? -4.810 -0.513 -7.568 1.00 94.25 80 LEU A C 1
ATOM 629 O O . LEU A 1 80 ? -5.589 -0.121 -8.436 1.00 94.25 80 LEU A O 1
ATOM 633 N N . ARG A 1 81 ? -4.686 -1.804 -7.243 1.00 95.25 81 ARG A N 1
ATOM 634 C CA . ARG A 1 81 ? -5.442 -2.888 -7.893 1.00 95.25 81 ARG A CA 1
ATOM 635 C C . ARG A 1 81 ? -6.803 -3.078 -7.250 1.00 95.25 81 ARG A C 1
ATOM 637 O O . ARG A 1 81 ? -7.806 -3.184 -7.949 1.00 95.25 81 ARG A O 1
ATOM 644 N N . SER A 1 82 ? -6.827 -3.116 -5.925 1.00 94.50 82 SER A N 1
ATOM 645 C CA . SER A 1 82 ? -8.042 -3.380 -5.164 1.00 94.50 82 SER A CA 1
ATOM 646 C C . SER A 1 82 ? -7.885 -2.941 -3.713 1.00 94.50 82 SER A C 1
ATOM 648 O O . SER A 1 82 ? -6.792 -2.970 -3.145 1.00 94.50 82 SER A O 1
ATOM 650 N N . VAL A 1 83 ? -9.002 -2.535 -3.116 1.00 94.75 83 VAL A N 1
ATOM 651 C CA . VAL A 1 83 ? -9.126 -2.247 -1.687 1.00 94.75 83 VAL A CA 1
ATOM 652 C C . VAL A 1 83 ? -10.247 -3.133 -1.176 1.00 94.75 83 VAL A C 1
ATOM 654 O O . VAL A 1 83 ? -11.393 -2.972 -1.589 1.00 94.75 83 VAL A O 1
ATOM 657 N N . ASP A 1 84 ? -9.906 -4.094 -0.326 1.00 94.50 84 ASP A N 1
ATOM 658 C CA . ASP A 1 84 ? -10.902 -4.940 0.319 1.00 94.50 84 ASP A CA 1
ATOM 659 C C . ASP A 1 84 ? -11.418 -4.221 1.561 1.00 94.50 84 ASP A C 1
ATOM 661 O O . ASP A 1 84 ? -10.633 -3.727 2.378 1.00 94.50 84 ASP A O 1
ATOM 665 N N . VAL A 1 85 ? -12.735 -4.139 1.697 1.00 94.19 85 VAL A N 1
ATOM 666 C CA . VAL A 1 85 ? -13.389 -3.368 2.751 1.00 94.19 85 VAL A CA 1
ATOM 667 C C . VAL A 1 85 ? -14.441 -4.198 3.468 1.00 94.19 85 VAL A C 1
ATOM 669 O O . VAL A 1 85 ? -15.074 -5.082 2.897 1.00 94.19 85 VAL A O 1
ATOM 672 N N . GLU A 1 86 ? -1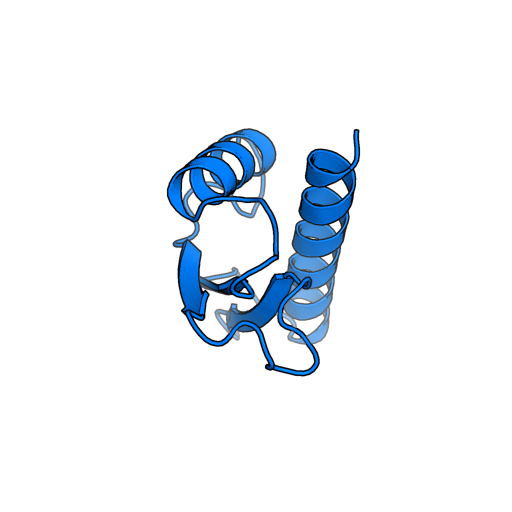4.648 -3.903 4.748 1.00 89.94 86 GLU A N 1
ATOM 673 C CA . GLU A 1 86 ? -15.770 -4.445 5.500 1.00 89.94 86 GLU A CA 1
ATOM 674 C C . GLU A 1 86 ? -17.006 -3.565 5.327 1.00 89.94 86 GLU A C 1
ATOM 676 O O . GLU A 1 86 ? -17.114 -2.501 5.944 1.00 89.94 86 GLU A O 1
ATOM 681 N N . SER A 1 87 ? -17.942 -4.020 4.499 1.00 80.25 87 SER A N 1
ATOM 682 C CA . SER A 1 87 ? -19.278 -3.431 4.394 1.00 80.25 87 SER A CA 1
ATOM 683 C C . SER A 1 87 ? -20.111 -3.744 5.647 1.00 80.25 87 SER A C 1
ATOM 685 O O . SER A 1 87 ? -19.911 -4.779 6.287 1.00 80.25 87 SER A O 1
ATOM 687 N N . GLN A 1 88 ? -20.999 -2.815 6.026 1.00 61.72 88 GLN A N 1
ATOM 688 C CA . GLN A 1 88 ? -21.792 -2.884 7.262 1.00 61.72 88 GLN A CA 1
ATOM 689 C C . GLN A 1 88 ? -22.793 -4.028 7.334 1.00 61.72 88 GLN A C 1
ATOM 691 O O . GLN A 1 88 ? -23.429 -4.334 6.303 1.00 61.72 88 GLN A O 1
#

Radius of gyration: 13.16 Å; Cα contacts (8 Å, |Δi|>4): 137; chains: 1; bounding box: 34×22×36 Å

Nearest PDB structures (foldseek):
  5yy0-assembly1_B  TM=8.033E-01  e=3.489E-05  Thermococcus kodakarensis KOD1
  5yxy-assembly2_E  TM=8.039E-01  e=4.563E-05  Thermococcus kodakarensis KOD1
  5yxy-assembly3_F  TM=8.053E-01  e=5.581E-05  Thermococcus kodakarensis KOD1
  5yxy-assembly1_D  TM=8.546E-01  e=6.826E-05  Thermococcus kodakarensis KOD1
  3a43-assembly2_B  TM=7.987E-01  e=1.021E-04  Thermococcus kodakarensis KOD1

Foldseek 3Di:
DVLLVVLVVVVVVLVVVCVVLVFPAWQAWEKEAALQLPDDPVRNVVSNQVVCPPHRCHPRHYHYHYDNDPPPPQNNHMGGPDIHGHHD

pLDDT: mean 90.6, std 6.72, range [59.47, 96.56]

Secondary structure (DSSP, 8-state):
-HHHHHHHHHHHHHHHHHHHTT-SEEEEEEEEE-TTSS--HHHHHHHHHHHHTTSTTTT--EEEEE---TTSTTTT-EEEEEEEEE--

Solvent-accessible surface area (backbone atoms only — not comparable to full-atom values): 5063 Å² total; per-residue (Å²): 120,68,66,66,52,51,51,52,52,50,53,50,50,53,51,52,50,38,60,74,64,56,33,80,44,70,61,32,40,32,35,37,36,23,48,54,40,88,68,53,67,69,60,53,49,55,52,48,52,66,72,21,52,99,45,97,54,45,90,45,50,74,45,75,46,76,42,85,49,71,80,44,95,54,11,62,38,77,41,84,72,48,73,45,60,39,66,122